Protein AF-A0AAX2AKJ8-F1 (afdb_monomer)

Organism: NCBI:txid1032238

Structure (mmCIF, N/CA/C/O backbone):
data_AF-A0AAX2AKJ8-F1
#
_entry.id   AF-A0AAX2AKJ8-F1
#
loop_
_atom_site.group_PDB
_atom_site.id
_atom_site.type_symbol
_atom_site.label_atom_id
_atom_site.label_alt_id
_atom_site.label_comp_id
_atom_site.label_asym_id
_atom_site.label_entity_id
_atom_site.label_seq_id
_atom_site.pdbx_PDB_ins_code
_atom_site.Cartn_x
_atom_site.Cartn_y
_atom_site.Cartn_z
_atom_site.occupancy
_atom_site.B_iso_or_equiv
_atom_site.auth_seq_id
_atom_site.auth_comp_id
_atom_site.auth_asym_id
_atom_site.auth_atom_id
_atom_site.pdbx_PDB_model_num
ATOM 1 N N . MET A 1 1 ? -5.106 13.494 10.728 1.00 52.53 1 MET A N 1
ATOM 2 C CA . MET A 1 1 ? -6.099 12.544 10.168 1.00 52.53 1 MET A CA 1
ATOM 3 C C . MET A 1 1 ? -7.392 12.469 10.986 1.00 52.53 1 MET A C 1
ATOM 5 O O . MET A 1 1 ? -8.439 12.281 10.387 1.00 52.53 1 MET A O 1
ATOM 9 N N . GLU A 1 2 ? -7.365 12.677 12.309 1.00 47.62 2 GLU A N 1
ATOM 10 C CA . GLU A 1 2 ? -8.566 12.666 13.173 1.00 47.62 2 GLU A CA 1
ATOM 11 C C . GLU A 1 2 ? -9.671 13.669 12.768 1.00 47.62 2 GLU A C 1
ATOM 13 O O . GLU A 1 2 ? -10.855 13.374 12.909 1.00 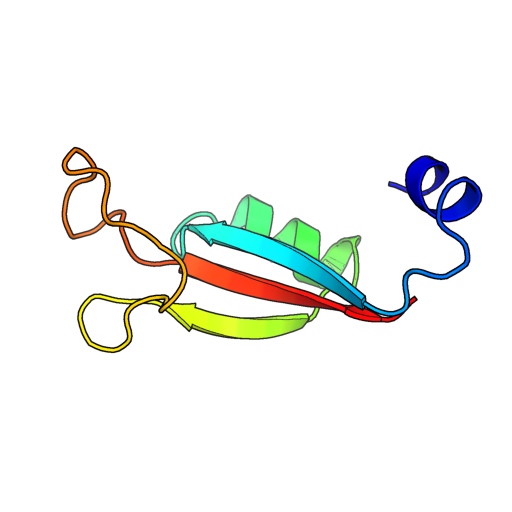47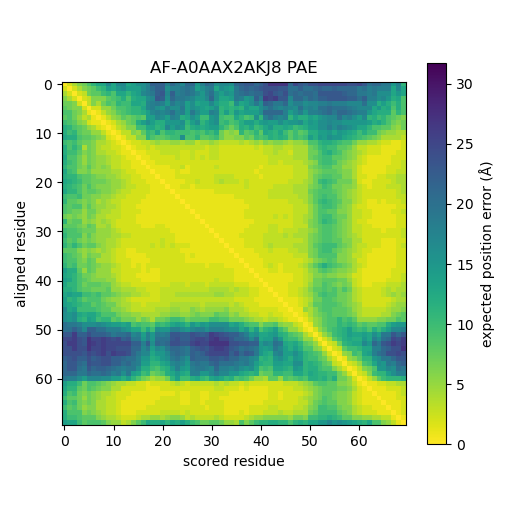.62 2 GLU A O 1
ATOM 18 N N . SER A 1 3 ? -9.305 14.853 12.256 1.00 51.69 3 SER A N 1
ATOM 19 C CA . SER A 1 3 ? -10.264 15.930 11.958 1.00 51.69 3 SER A CA 1
ATOM 20 C C . SER A 1 3 ? -11.187 15.632 10.774 1.00 51.69 3 SER A C 1
ATOM 22 O O . SER A 1 3 ? -12.330 16.075 10.779 1.00 51.69 3 SER A O 1
ATOM 24 N N . ASN A 1 4 ? -10.735 14.843 9.793 1.00 57.06 4 ASN A N 1
ATOM 25 C CA . ASN A 1 4 ? -11.511 14.574 8.578 1.00 57.06 4 ASN A CA 1
ATOM 26 C C . ASN A 1 4 ? -12.697 13.622 8.849 1.00 57.06 4 ASN A C 1
ATOM 28 O O . ASN A 1 4 ? -13.754 13.717 8.233 1.00 57.06 4 ASN A O 1
ATOM 32 N N . ARG A 1 5 ? -12.563 12.757 9.864 1.00 58.91 5 ARG A N 1
ATOM 33 C CA . ARG A 1 5 ? -13.605 11.817 10.304 1.00 58.91 5 ARG A CA 1
ATOM 34 C C . ARG A 1 5 ? -14.876 12.503 10.799 1.00 58.91 5 ARG A C 1
ATOM 36 O O . ARG A 1 5 ? -15.974 12.043 10.507 1.00 58.91 5 ARG A O 1
ATOM 43 N N . LYS A 1 6 ? -14.727 13.606 11.541 1.00 60.59 6 LYS A N 1
ATOM 44 C CA . LYS A 1 6 ? -15.855 14.323 12.161 1.00 60.59 6 LYS A CA 1
ATOM 45 C C . LYS A 1 6 ? -16.795 14.946 11.126 1.00 60.59 6 LYS A C 1
ATOM 47 O O . LYS A 1 6 ? -17.987 15.057 11.387 1.00 60.59 6 LYS A O 1
ATOM 52 N N . ASN A 1 7 ? -16.268 15.294 9.953 1.00 73.06 7 ASN A N 1
ATOM 53 C CA . ASN A 1 7 ? -17.029 15.941 8.886 1.00 73.06 7 ASN A CA 1
ATOM 54 C C . ASN A 1 7 ? -17.683 14.938 7.920 1.00 73.06 7 ASN A C 1
ATOM 56 O O . ASN A 1 7 ? -18.595 15.308 7.185 1.00 73.06 7 ASN A O 1
ATOM 60 N N . HIS A 1 8 ? -17.266 13.666 7.946 1.00 68.62 8 HIS A N 1
ATOM 61 C CA . HIS A 1 8 ? -17.779 12.617 7.061 1.00 68.62 8 HIS A CA 1
ATOM 62 C C . HIS A 1 8 ? -18.202 11.355 7.840 1.00 68.62 8 HIS A C 1
ATOM 64 O O . HIS A 1 8 ? -17.627 10.283 7.650 1.00 68.62 8 HIS A O 1
ATOM 70 N N . PRO A 1 9 ? -19.245 11.439 8.692 1.00 70.19 9 PRO A N 1
ATOM 71 C CA . PRO A 1 9 ? -19.676 10.331 9.554 1.00 70.19 9 PRO A CA 1
ATOM 72 C C . PRO A 1 9 ? -20.253 9.131 8.786 1.00 70.19 9 PRO A C 1
ATOM 74 O O . PRO A 1 9 ? -20.410 8.054 9.350 1.00 70.19 9 PRO A O 1
ATOM 77 N N . LYS A 1 10 ? -20.591 9.305 7.501 1.00 78.06 10 LYS A N 1
ATOM 78 C CA . LYS A 1 10 ? -21.102 8.231 6.635 1.00 78.06 10 LYS A CA 1
ATOM 79 C C . LYS A 1 10 ? -19.995 7.453 5.916 1.00 78.06 10 LYS A C 1
ATOM 81 O O . LYS A 1 10 ? -20.295 6.425 5.311 1.00 78.06 10 LYS A O 1
ATOM 86 N N . THR A 1 11 ? -18.747 7.927 5.947 1.00 78.44 11 THR A N 1
ATOM 87 C CA . THR A 1 11 ? -17.632 7.252 5.275 1.00 78.44 11 THR A CA 1
ATOM 88 C C . THR A 1 11 ? -17.253 6.006 6.058 1.00 78.44 11 THR A C 1
ATOM 90 O O . THR A 1 11 ? -16.766 6.101 7.181 1.00 78.44 11 THR A O 1
ATOM 93 N N . LYS A 1 12 ? -17.491 4.838 5.458 1.00 83.81 12 LYS A N 1
ATOM 94 C CA . LYS A 1 12 ? -17.188 3.531 6.060 1.00 83.81 12 LYS A CA 1
ATOM 95 C C . LYS A 1 12 ? -15.762 3.067 5.759 1.00 83.81 12 LYS A C 1
ATOM 97 O O . LYS A 1 12 ? -15.139 2.435 6.604 1.00 83.81 12 LYS A O 1
ATOM 102 N N . VAL 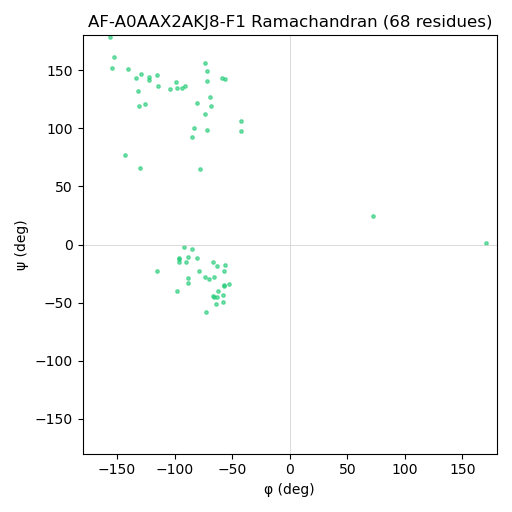A 1 13 ? -15.245 3.421 4.581 1.00 88.31 13 VAL A N 1
ATOM 103 C CA . VAL A 1 13 ? -13.930 3.002 4.082 1.00 88.31 13 VAL A CA 1
ATOM 104 C C . VAL A 1 13 ? -13.173 4.221 3.571 1.00 88.31 13 VAL A C 1
ATOM 106 O O . VAL A 1 13 ? -13.730 5.025 2.826 1.00 88.31 13 VAL A O 1
ATOM 109 N N . TRP A 1 14 ? -11.918 4.360 3.988 1.00 91.06 14 TRP A N 1
ATOM 110 C CA . TRP A 1 14 ? -10.970 5.312 3.414 1.00 91.06 14 TRP A CA 1
ATOM 111 C C . TRP A 1 14 ? -9.988 4.578 2.530 1.00 91.06 14 TRP A C 1
ATOM 113 O O . TRP A 1 14 ? -9.416 3.582 2.967 1.00 91.06 14 TRP A O 1
ATOM 123 N N . GLU A 1 15 ? -9.752 5.124 1.346 1.00 92.00 15 GLU A N 1
ATOM 124 C CA . GLU A 1 15 ? -8.800 4.591 0.382 1.00 92.00 15 GLU A CA 1
ATOM 125 C C . GLU A 1 15 ? -7.653 5.578 0.163 1.00 92.00 15 GLU A C 1
ATOM 127 O O . GLU A 1 15 ? -7.838 6.795 0.230 1.00 92.00 15 GLU A O 1
ATOM 132 N N . THR A 1 16 ? -6.455 5.055 -0.076 1.00 91.81 16 THR A N 1
ATOM 133 C CA . THR A 1 16 ? -5.299 5.837 -0.530 1.00 91.81 16 THR A CA 1
ATOM 134 C C . THR A 1 16 ? -4.355 4.946 -1.328 1.00 91.81 16 THR A C 1
ATOM 136 O O . THR A 1 16 ? -4.412 3.721 -1.207 1.00 91.81 16 THR A O 1
ATOM 139 N N . THR A 1 17 ? -3.473 5.544 -2.121 1.00 91.94 17 THR A N 1
ATOM 140 C CA . THR A 1 17 ? -2.448 4.840 -2.894 1.00 91.94 17 THR A CA 1
ATOM 141 C C . THR A 1 17 ? -1.073 5.457 -2.650 1.00 91.94 17 THR A C 1
ATOM 143 O O . THR A 1 17 ? -0.954 6.662 -2.432 1.00 91.94 17 THR A O 1
ATOM 146 N N . THR A 1 18 ? -0.016 4.646 -2.670 1.00 92.12 18 THR A 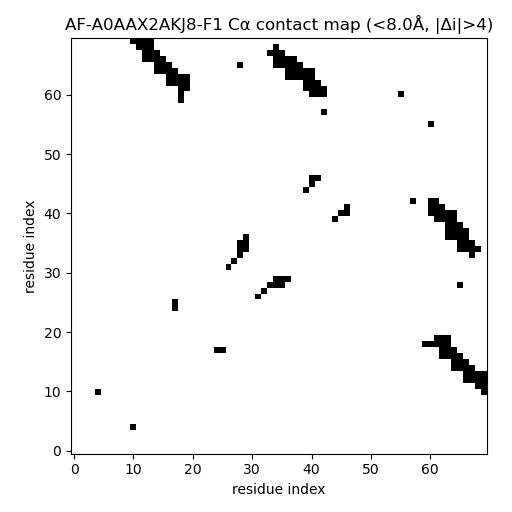N 1
ATOM 147 C CA . THR A 1 18 ? 1.377 5.131 -2.610 1.00 92.12 18 THR A CA 1
ATOM 148 C C . THR A 1 18 ? 2.255 4.310 -3.550 1.00 92.12 18 THR A C 1
ATOM 150 O O . THR A 1 18 ? 1.963 3.122 -3.715 1.00 92.12 18 THR A O 1
ATOM 153 N N . PRO A 1 19 ? 3.340 4.882 -4.103 1.00 92.88 19 PRO A N 1
ATOM 154 C CA . PRO A 1 19 ? 4.313 4.104 -4.861 1.00 92.88 19 PRO A CA 1
ATOM 155 C C . PRO A 1 19 ? 4.879 2.944 -4.048 1.00 92.88 19 PRO A C 1
ATOM 157 O O . PRO A 1 19 ? 5.123 3.071 -2.842 1.00 92.88 19 PRO A O 1
ATOM 160 N N . TYR A 1 20 ? 5.099 1.814 -4.712 1.00 91.81 20 TYR A N 1
ATOM 161 C CA . TYR A 1 20 ? 5.589 0.574 -4.113 1.00 91.81 20 TYR A CA 1
ATOM 162 C C . TYR A 1 20 ? 6.936 0.753 -3.385 1.00 91.81 20 TYR A C 1
ATOM 164 O O . TYR A 1 20 ? 7.167 0.166 -2.323 1.00 91.81 20 TYR A O 1
ATOM 172 N N . PHE A 1 21 ? 7.822 1.604 -3.908 1.00 91.44 21 PHE A N 1
ATOM 173 C CA . PHE A 1 21 ? 9.154 1.824 -3.341 1.00 91.44 21 PHE A CA 1
ATOM 174 C C . PHE A 1 21 ? 9.175 2.779 -2.131 1.00 91.44 21 PHE A C 1
ATOM 176 O O . PHE A 1 21 ? 10.172 2.825 -1.401 1.00 91.44 21 PH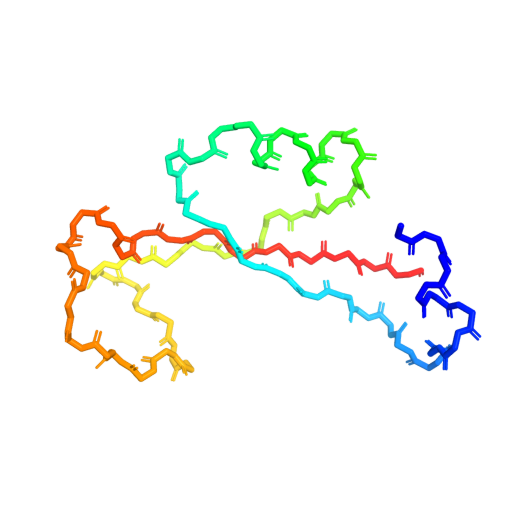E A O 1
ATOM 183 N N . GLU A 1 22 ? 8.083 3.501 -1.850 1.00 92.88 22 GLU A N 1
ATOM 184 C CA . GLU A 1 22 ? 7.981 4.499 -0.773 1.00 92.88 22 GLU A CA 1
ATOM 185 C C . GLU A 1 22 ? 7.801 3.854 0.616 1.00 92.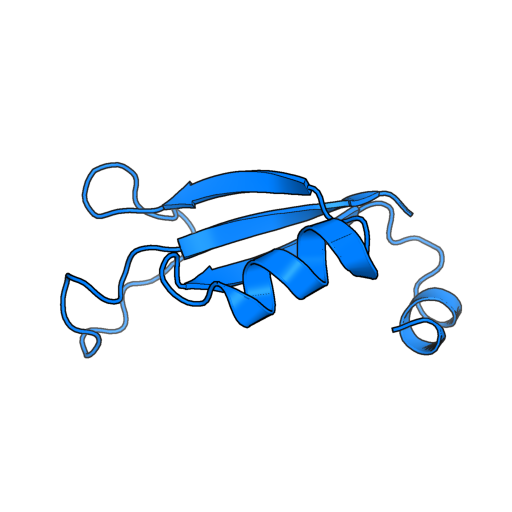88 22 GLU A C 1
ATOM 187 O O . GLU A 1 22 ? 6.790 4.015 1.310 1.00 92.88 22 GLU A O 1
ATOM 192 N N . LYS A 1 23 ? 8.823 3.119 1.076 1.00 95.25 23 LYS A N 1
ATOM 193 C CA . LYS A 1 23 ? 8.814 2.347 2.337 1.00 95.25 23 LYS A CA 1
ATOM 194 C C . LYS A 1 23 ? 8.405 3.169 3.560 1.00 95.25 23 LYS A C 1
ATOM 196 O O . LYS A 1 23 ? 7.771 2.636 4.472 1.00 95.25 23 LYS A O 1
ATOM 201 N N . ARG A 1 24 ? 8.754 4.462 3.603 1.00 96.69 24 ARG A N 1
ATOM 202 C CA . ARG A 1 24 ? 8.377 5.360 4.708 1.00 96.69 24 ARG A CA 1
ATOM 203 C C . ARG A 1 24 ? 6.864 5.572 4.751 1.00 96.69 24 ARG A C 1
ATOM 205 O O . ARG A 1 24 ? 6.277 5.472 5.829 1.00 96.69 24 ARG A O 1
ATOM 212 N N . ASN A 1 25 ? 6.244 5.809 3.597 1.00 94.81 25 ASN A N 1
ATOM 213 C CA . ASN A 1 25 ? 4.799 5.985 3.489 1.00 94.81 25 ASN A CA 1
ATOM 214 C C . ASN A 1 25 ? 4.082 4.678 3.815 1.00 94.81 25 ASN A C 1
ATOM 216 O O . ASN A 1 25 ? 3.157 4.677 4.623 1.00 94.81 25 ASN A O 1
ATOM 220 N N . ILE A 1 26 ? 4.569 3.555 3.280 1.00 96.88 26 ILE A N 1
ATOM 221 C CA . ILE A 1 26 ? 4.021 2.223 3.566 1.00 96.88 26 ILE A CA 1
ATOM 222 C C . ILE A 1 26 ? 4.062 1.937 5.074 1.00 96.88 26 ILE A C 1
ATOM 224 O O . ILE A 1 26 ? 3.039 1.593 5.668 1.00 96.88 26 ILE A O 1
ATOM 228 N N . HIS A 1 27 ? 5.212 2.145 5.729 1.00 97.12 27 HIS A N 1
ATOM 229 C CA . HIS A 1 27 ? 5.340 1.966 7.177 1.00 97.12 27 HIS A CA 1
ATOM 230 C C . HIS A 1 27 ? 4.364 2.857 7.950 1.00 97.12 27 HIS A C 1
ATOM 232 O O . HIS A 1 27 ? 3.751 2.406 8.919 1.00 97.12 27 HIS A O 1
ATOM 238 N N . PHE A 1 28 ? 4.225 4.118 7.544 1.00 97.25 28 PHE A N 1
ATOM 239 C CA . PHE A 1 28 ? 3.322 5.060 8.187 1.00 97.25 28 PHE A CA 1
ATOM 240 C C . PHE A 1 28 ? 1.857 4.619 8.055 1.00 97.25 28 PHE A C 1
ATOM 242 O O . PHE A 1 28 ? 1.172 4.482 9.070 1.00 97.25 28 PHE A O 1
ATOM 249 N N . TYR A 1 29 ? 1.389 4.314 6.842 1.00 96.69 29 TYR A N 1
ATOM 250 C CA . TYR A 1 29 ? 0.002 3.911 6.610 1.00 96.69 29 TYR A CA 1
ATOM 251 C C . TYR A 1 29 ? -0.348 2.604 7.323 1.00 96.69 29 TYR A C 1
ATOM 253 O O . TYR A 1 29 ? -1.365 2.550 8.017 1.00 96.69 29 TYR A O 1
ATOM 261 N N . VAL A 1 30 ? 0.517 1.592 7.235 1.00 96.75 30 VAL A N 1
ATOM 262 C CA . VAL A 1 30 ? 0.268 0.281 7.849 1.00 96.75 30 VAL A CA 1
ATOM 263 C C . VAL A 1 30 ? 0.412 0.344 9.368 1.00 96.75 30 VAL A C 1
ATOM 265 O O . VAL A 1 30 ? -0.541 0.080 10.099 1.00 96.75 30 VAL A O 1
ATOM 268 N N . ASN A 1 31 ? 1.580 0.747 9.872 1.00 96.69 31 ASN A N 1
ATOM 269 C CA . ASN A 1 31 ? 1.908 0.563 11.289 1.00 96.69 31 ASN A CA 1
ATOM 270 C C . ASN A 1 31 ? 1.461 1.722 12.179 1.00 96.69 31 ASN A C 1
ATOM 272 O O . ASN A 1 31 ? 1.239 1.522 13.371 1.00 96.69 31 ASN A O 1
ATOM 276 N N . LYS A 1 32 ? 1.383 2.947 11.644 1.00 96.62 32 LYS A N 1
ATOM 277 C CA . LYS A 1 32 ? 0.987 4.127 12.433 1.00 96.62 32 LYS A CA 1
ATOM 278 C C . LYS A 1 32 ? -0.481 4.467 12.240 1.00 96.62 32 LYS A C 1
ATOM 280 O O . LYS A 1 32 ? -1.154 4.818 13.205 1.00 96.62 32 LYS A O 1
ATOM 285 N N . CYS A 1 33 ? -0.988 4.357 11.015 1.00 93.81 33 CYS A N 1
ATOM 286 C CA . CYS A 1 33 ? -2.368 4.714 10.707 1.00 93.81 33 CYS A CA 1
ATOM 287 C C . CYS A 1 33 ? -3.332 3.523 10.710 1.00 93.81 33 CYS A C 1
ATOM 289 O O . CYS A 1 33 ? -4.535 3.769 10.773 1.00 93.81 33 CYS A O 1
ATOM 291 N N . GLY A 1 34 ? -2.862 2.273 10.685 1.00 94.44 34 GLY A N 1
ATOM 292 C CA . GLY A 1 34 ? -3.723 1.084 10.716 1.00 94.44 34 GLY A CA 1
ATOM 293 C C . G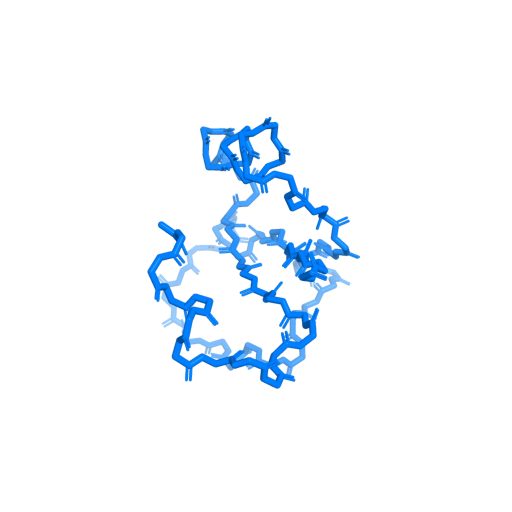LY A 1 34 ? -4.487 0.831 9.413 1.00 94.44 34 GLY A C 1
ATOM 294 O O . GLY A 1 34 ? -5.558 0.227 9.441 1.00 94.44 34 GLY A O 1
ATOM 295 N N . PHE A 1 35 ? -3.979 1.333 8.289 1.00 96.81 35 PHE A N 1
ATOM 296 C CA . PHE A 1 35 ? -4.453 0.929 6.970 1.00 96.81 35 PHE A CA 1
ATOM 297 C C . PHE A 1 35 ? -3.963 -0.486 6.637 1.00 96.81 35 PHE A C 1
ATOM 299 O O . PHE A 1 35 ? -2.938 -0.944 7.142 1.00 96.81 35 PHE A O 1
ATOM 306 N N . LYS A 1 36 ? -4.676 -1.163 5.741 1.00 97.06 36 LYS A N 1
ATOM 307 C CA . LYS A 1 36 ? -4.291 -2.458 5.176 1.00 97.06 36 LYS A CA 1
ATOM 308 C C . LYS A 1 36 ? -4.016 -2.294 3.694 1.00 97.06 36 LYS A C 1
ATOM 310 O O . LYS A 1 36 ? -4.794 -1.630 3.021 1.00 97.06 36 LYS A O 1
ATOM 315 N N . ILE A 1 37 ? -2.946 -2.906 3.200 1.00 97.00 37 ILE A N 1
ATOM 316 C CA . ILE A 1 37 ? -2.732 -3.046 1.756 1.00 97.00 37 ILE A CA 1
ATOM 317 C C . ILE A 1 37 ? -3.787 -4.024 1.237 1.00 97.00 37 ILE A C 1
ATOM 319 O O . ILE A 1 37 ? -3.923 -5.115 1.793 1.00 97.00 37 ILE A O 1
ATOM 323 N N . VAL A 1 38 ? -4.539 -3.620 0.217 1.00 96.88 38 VAL A N 1
ATOM 324 C CA . VAL A 1 38 ? -5.608 -4.434 -0.385 1.00 96.88 38 VAL A CA 1
ATOM 325 C C . VAL A 1 38 ? -5.318 -4.815 -1.830 1.00 96.88 38 VAL A C 1
ATOM 327 O O . VAL A 1 38 ? -5.844 -5.817 -2.301 1.00 96.88 38 VAL A O 1
ATOM 330 N N . GLU A 1 39 ? -4.464 -4.059 -2.519 1.00 95.81 39 GLU A N 1
ATOM 331 C CA . GLU A 1 39 ? -4.155 -4.297 -3.926 1.00 95.81 39 GLU A CA 1
ATOM 332 C C . GLU A 1 39 ? -2.772 -3.749 -4.288 1.00 95.81 39 GLU A C 1
ATOM 334 O O . GLU A 1 39 ? -2.285 -2.801 -3.662 1.00 95.81 39 GLU A O 1
ATOM 339 N N . TYR A 1 40 ? -2.142 -4.364 -5.286 1.00 94.69 40 TYR A N 1
ATOM 340 C CA . TYR A 1 40 ? -0.861 -3.961 -5.857 1.00 94.69 40 TYR A CA 1
ATOM 341 C C . TYR A 1 40 ? -1.028 -3.783 -7.359 1.00 94.69 40 TYR A C 1
ATOM 343 O O . TYR A 1 40 ? -1.391 -4.736 -8.046 1.00 94.69 40 TYR A O 1
ATOM 351 N N . PHE A 1 41 ? -0.751 -2.580 -7.846 1.00 92.06 41 PHE A N 1
ATOM 352 C CA . PHE A 1 41 ? -0.798 -2.238 -9.256 1.00 92.06 41 PHE A CA 1
ATOM 353 C C . PHE A 1 41 ? 0.598 -2.272 -9.866 1.00 92.06 41 PHE A C 1
ATOM 355 O O . PHE A 1 41 ? 1.568 -1.851 -9.240 1.00 92.06 41 PHE A O 1
ATOM 362 N N . SER A 1 42 ? 0.680 -2.790 -11.087 1.00 90.00 42 SER A N 1
ATOM 363 C CA . SER A 1 42 ? 1.900 -2.885 -11.891 1.00 90.00 42 SER A CA 1
ATOM 364 C C . SER A 1 42 ? 1.535 -2.956 -13.372 1.00 90.00 42 SER A C 1
ATOM 366 O O . SER A 1 42 ? 0.362 -3.081 -13.728 1.00 90.00 42 SER A O 1
ATOM 368 N N . LYS A 1 43 ? 2.532 -3.012 -14.256 1.00 86.31 43 LYS A N 1
ATOM 369 C CA . LYS A 1 43 ? 2.299 -3.242 -15.692 1.00 86.31 43 LYS A CA 1
ATOM 370 C C . LYS A 1 43 ? 1.533 -4.531 -16.025 1.00 86.31 43 LYS A C 1
ATOM 372 O O . LYS A 1 43 ? 0.929 -4.623 -17.089 1.00 86.31 43 LYS A O 1
ATOM 377 N N . TYR A 1 44 ? 1.551 -5.527 -15.134 1.00 87.25 44 TYR A N 1
ATOM 378 C CA . TYR A 1 44 ? 0.819 -6.789 -15.308 1.00 87.25 44 TYR A CA 1
ATOM 379 C C . TYR A 1 44 ? -0.543 -6.802 -14.602 1.00 87.25 44 TYR A C 1
ATOM 381 O O . TYR A 1 44 ? -1.342 -7.706 -14.838 1.00 87.25 44 TYR A O 1
ATOM 389 N N . HIS A 1 45 ? -0.807 -5.811 -13.749 1.00 89.12 45 HIS A N 1
ATOM 390 C CA . HIS A 1 45 ? -2.074 -5.609 -13.048 1.00 89.12 45 HIS A CA 1
ATOM 391 C C . HIS A 1 45 ? -2.349 -4.102 -12.949 1.00 89.12 45 HIS A C 1
ATOM 393 O O . HIS A 1 45 ? -2.058 -3.495 -11.917 1.00 89.12 45 HIS A O 1
ATOM 399 N N . PRO A 1 46 ? -2.795 -3.458 -14.040 1.00 86.75 46 PRO A N 1
ATOM 400 C CA . PRO A 1 46 ? -2.976 -2.011 -14.063 1.00 86.75 46 PRO A CA 1
ATOM 401 C C . PRO A 1 46 ? -4.189 -1.589 -13.228 1.00 86.75 46 PRO A C 1
ATOM 403 O O . PRO A 1 46 ? -5.185 -2.311 -13.155 1.00 86.75 46 PRO A O 1
ATOM 406 N N . ASP A 1 47 ? -4.136 -0.391 -12.642 1.00 85.50 47 ASP A N 1
ATOM 407 C CA . ASP A 1 47 ? -5.305 0.198 -11.982 1.00 85.50 47 ASP A CA 1
ATOM 408 C C . ASP A 1 47 ? -6.370 0.556 -13.039 1.00 85.50 47 ASP A C 1
ATOM 410 O O . ASP A 1 47 ? -6.111 1.393 -13.910 1.00 85.50 47 ASP A O 1
ATOM 414 N N . PRO A 1 48 ? -7.585 -0.025 -12.976 1.00 84.06 48 PRO A N 1
ATOM 415 C CA . PRO A 1 48 ? -8.646 0.243 -13.947 1.00 84.06 48 PRO A CA 1
ATOM 416 C C . PRO A 1 48 ? -9.132 1.701 -13.943 1.00 84.06 48 PRO A C 1
ATOM 418 O O . PRO A 1 48 ? -9.764 2.138 -14.907 1.00 84.06 48 PRO A O 1
ATOM 421 N N . ASN A 1 49 ? -8.865 2.458 -12.875 1.00 77.62 49 ASN A N 1
ATOM 422 C CA . ASN A 1 49 ? -9.249 3.863 -12.746 1.00 77.62 49 ASN A CA 1
ATOM 423 C C . ASN A 1 49 ? -8.124 4.828 -13.137 1.00 77.62 49 ASN A C 1
ATOM 425 O O . ASN A 1 49 ? -8.376 6.026 -13.312 1.00 77.62 49 ASN A O 1
ATOM 429 N N . PHE A 1 50 ? -6.896 4.334 -13.291 1.00 70.88 50 PHE A N 1
ATOM 430 C CA . PHE A 1 50 ? -5.752 5.163 -13.627 1.00 70.88 50 PHE A CA 1
ATOM 431 C C . PHE A 1 50 ? -5.715 5.387 -15.138 1.00 70.88 50 PHE A C 1
ATOM 433 O O . PHE A 1 50 ? -5.297 4.541 -15.927 1.00 70.88 50 PHE A O 1
ATOM 440 N N . LYS A 1 51 ? -6.186 6.562 -15.570 1.00 59.88 51 LYS A N 1
ATOM 441 C CA . LYS A 1 51 ? -5.977 7.018 -16.946 1.00 59.88 51 LYS A CA 1
ATOM 442 C C . LYS A 1 51 ? -4.507 7.391 -17.062 1.00 59.88 51 LYS A C 1
ATOM 444 O O . LYS A 1 51 ? -4.145 8.472 -16.613 1.00 59.88 51 LYS A O 1
ATOM 449 N N . SER A 1 52 ? -3.691 6.489 -17.606 1.00 55.41 52 SER A N 1
ATOM 450 C CA . SER A 1 52 ? -2.255 6.672 -17.839 1.00 55.41 52 SER A CA 1
ATOM 451 C C . SER A 1 52 ? -1.973 8.074 -18.389 1.00 55.41 52 SER A C 1
ATOM 453 O O . SER A 1 52 ? -2.158 8.334 -19.583 1.00 55.41 52 SER A O 1
ATOM 455 N N . ASN A 1 53 ? -1.575 9.006 -17.526 1.00 49.81 53 ASN A N 1
ATOM 456 C CA . ASN A 1 53 ? -1.089 10.293 -17.985 1.00 49.81 53 ASN A CA 1
ATOM 457 C C . ASN A 1 53 ? 0.389 10.061 -18.272 1.00 49.81 53 ASN A C 1
ATOM 459 O O . ASN A 1 53 ? 1.206 10.056 -17.357 1.00 49.81 53 ASN A O 1
ATOM 463 N N . GLN A 1 54 ? 0.666 9.727 -19.53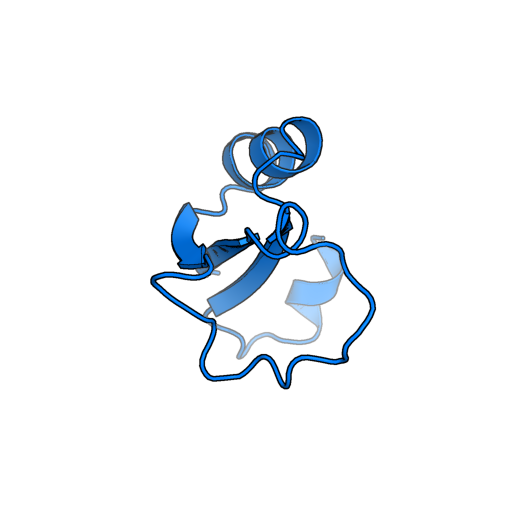3 1.00 49.81 54 GLN A N 1
ATOM 464 C CA . GLN A 1 54 ? 1.991 9.468 -20.090 1.00 49.81 54 GLN A CA 1
ATOM 465 C C . GLN A 1 54 ? 2.972 10.520 -19.565 1.00 49.81 54 GLN A C 1
ATOM 467 O O . GLN A 1 54 ? 2.811 11.669 -19.960 1.00 49.81 54 GLN A O 1
ATOM 472 N N . ASN A 1 55 ? 3.869 10.154 -18.635 1.00 49.66 55 ASN A N 1
ATOM 473 C CA . ASN A 1 55 ? 5.090 10.882 -18.218 1.00 49.66 55 ASN A CA 1
ATOM 474 C C . ASN A 1 55 ? 5.768 10.297 -16.952 1.00 49.66 55 ASN A C 1
ATOM 476 O O . ASN A 1 55 ? 6.766 10.864 -16.515 1.00 49.66 55 ASN A O 1
ATOM 480 N N . PHE A 1 56 ? 5.262 9.218 -16.346 1.00 49.19 56 PHE A N 1
ATOM 481 C CA . PHE A 1 56 ? 6.001 8.474 -15.318 1.00 49.19 56 PHE A CA 1
ATOM 482 C C . PHE A 1 56 ? 6.750 7.322 -15.997 1.00 49.19 56 PHE A C 1
ATOM 484 O O . PHE A 1 56 ? 6.203 6.684 -16.898 1.00 49.19 56 PHE A O 1
ATOM 491 N N . ASP A 1 57 ? 8.022 7.127 -15.651 1.00 53.66 57 ASP A N 1
ATOM 492 C CA . ASP A 1 57 ? 8.808 5.993 -16.138 1.00 53.66 57 ASP A CA 1
ATOM 493 C C . ASP A 1 57 ? 8.110 4.684 -15.714 1.00 53.66 57 ASP A C 1
ATOM 495 O O . ASP A 1 57 ? 7.551 4.617 -14.625 1.00 53.66 57 ASP A O 1
ATOM 499 N N . GLU A 1 58 ? 8.128 3.632 -16.542 1.00 53.66 58 GLU A N 1
ATOM 500 C CA . GLU A 1 58 ? 7.387 2.372 -16.287 1.00 53.66 58 GLU A CA 1
ATOM 501 C C . GLU A 1 58 ? 7.728 1.692 -14.937 1.00 53.66 58 GLU A C 1
ATOM 503 O O . GLU A 1 58 ? 6.981 0.832 -14.469 1.00 53.66 58 GLU A O 1
ATOM 508 N N . GLU A 1 59 ? 8.858 2.047 -14.313 1.00 51.56 59 GLU A N 1
ATOM 509 C CA . GLU A 1 59 ? 9.257 1.596 -12.968 1.00 51.56 59 GLU A CA 1
ATOM 510 C C . GLU A 1 59 ? 8.542 2.359 -11.831 1.00 51.56 59 GLU A C 1
ATOM 512 O O . GLU A 1 59 ? 8.398 1.823 -10.731 1.00 51.56 59 GLU A O 1
ATOM 517 N N . ASP A 1 60 ? 8.042 3.569 -12.097 1.00 61.62 60 ASP A N 1
ATOM 518 C CA . ASP A 1 60 ? 7.335 4.439 -11.146 1.00 61.62 60 ASP A CA 1
ATOM 519 C C . ASP A 1 60 ? 5.807 4.237 -11.149 1.00 61.62 60 ASP A C 1
ATOM 521 O O . ASP A 1 60 ? 5.097 4.839 -10.340 1.00 61.62 60 ASP A O 1
ATOM 525 N N . ASP A 1 61 ? 5.292 3.356 -12.011 1.00 72.25 61 ASP A N 1
ATOM 526 C CA . ASP A 1 61 ? 3.857 3.055 -12.125 1.00 72.25 61 ASP A CA 1
ATOM 527 C C . ASP A 1 61 ? 3.373 1.988 -11.122 1.00 72.25 61 ASP A C 1
ATOM 529 O O . ASP A 1 61 ? 2.177 1.682 -11.040 1.00 72.25 61 ASP A O 1
ATOM 533 N N . GLU A 1 62 ? 4.282 1.401 -10.338 1.00 88.94 62 GLU A N 1
ATOM 534 C CA . GLU A 1 62 ? 3.923 0.402 -9.335 1.00 88.94 62 GLU A CA 1
ATOM 535 C C . GLU A 1 62 ? 3.385 1.044 -8.052 1.00 88.94 62 GLU A C 1
ATOM 537 O O . GLU A 1 62 ? 4.075 1.797 -7.359 1.00 88.94 62 GLU A O 1
ATOM 542 N N . MET A 1 63 ? 2.155 0.697 -7.673 1.00 92.56 63 MET A N 1
ATOM 543 C CA . MET A 1 63 ? 1.431 1.355 -6.582 1.00 92.56 63 MET A CA 1
ATOM 544 C C . MET A 1 63 ? 0.792 0.332 -5.641 1.00 92.56 63 MET A C 1
ATOM 546 O O . MET A 1 63 ? 0.252 -0.679 -6.075 1.00 92.56 63 MET A O 1
ATOM 550 N N . PHE A 1 64 ? 0.767 0.614 -4.338 1.00 95.31 64 PHE A N 1
ATOM 551 C CA . PHE A 1 64 ? -0.096 -0.101 -3.394 1.00 95.31 64 PHE A CA 1
ATOM 552 C C . PHE A 1 64 ? -1.369 0.691 -3.123 1.00 95.31 64 PHE A C 1
ATOM 554 O O . PHE A 1 64 ? -1.294 1.883 -2.820 1.00 95.31 64 PHE A O 1
ATOM 561 N N . LYS A 1 65 ? -2.520 0.012 -3.142 1.00 94.88 65 LYS A N 1
ATOM 562 C CA . LYS A 1 65 ? -3.790 0.518 -2.614 1.00 94.88 65 LYS A CA 1
ATOM 563 C C . LYS A 1 65 ? -3.944 0.115 -1.156 1.00 94.88 65 LYS A C 1
ATOM 565 O O . LYS A 1 65 ? -3.714 -1.038 -0.783 1.00 94.88 65 LYS A O 1
ATOM 570 N N . PHE A 1 66 ? -4.389 1.060 -0.342 1.00 96.06 66 PHE A N 1
ATOM 571 C CA . PHE A 1 66 ? -4.635 0.876 1.076 1.00 96.06 66 PHE A CA 1
ATOM 572 C C . PHE A 1 66 ? -6.078 1.194 1.425 1.00 96.06 66 PHE A C 1
ATOM 574 O O . PHE A 1 66 ? -6.612 2.204 0.974 1.00 96.06 66 PHE A O 1
ATOM 581 N N . GLU A 1 67 ? -6.651 0.407 2.328 1.00 95.81 67 GLU A N 1
ATOM 582 C CA . GLU A 1 67 ? -7.959 0.666 2.915 1.00 95.81 67 GLU A CA 1
ATOM 583 C C . GLU A 1 67 ? -7.891 0.773 4.434 1.00 95.81 67 GLU A C 1
ATOM 585 O O . GLU A 1 67 ? -7.161 0.040 5.110 1.00 95.81 67 GLU A O 1
ATOM 590 N N . LYS A 1 68 ? -8.705 1.667 4.992 1.00 93.69 68 LYS A N 1
ATOM 591 C CA . LYS A 1 68 ? -8.975 1.730 6.425 1.00 93.69 68 LYS A CA 1
ATOM 592 C C . LYS A 1 68 ? -10.473 1.804 6.678 1.00 93.69 68 LYS A C 1
ATOM 594 O O . LYS A 1 68 ? -11.132 2.766 6.285 1.00 93.69 68 LYS A O 1
ATOM 599 N N . GLN A 1 69 ? -10.976 0.795 7.383 1.00 89.31 69 GLN A N 1
ATOM 600 C CA . GLN A 1 69 ? -12.323 0.796 7.945 1.00 89.31 69 GLN A CA 1
ATOM 601 C C . GLN A 1 69 ? -12.375 1.767 9.132 1.00 89.31 69 GLN A C 1
ATOM 603 O O . GLN A 1 69 ? -11.403 1.887 9.887 1.00 89.31 69 GLN A O 1
ATOM 608 N N . MET A 1 70 ? -13.485 2.489 9.245 1.00 80.88 70 MET A N 1
ATOM 609 C CA . MET A 1 70 ? -13.727 3.501 10.278 1.00 80.88 70 MET A CA 1
ATOM 610 C C . MET A 1 70 ? -14.307 2.933 11.562 1.00 80.88 70 MET A C 1
ATOM 612 O O . MET A 1 70 ? -15.130 1.998 11.468 1.00 80.88 70 MET A O 1
#

Mean predicted aligned error: 7.52 Å

pLDDT: mean 81.59, std 16.71, range [47.62, 97.25]

Foldseek 3Di:
DVVVCVVCVPDFKDKDKDFPPPVVVVCCCVVVVPKDFDDWAAPVRHDPPDPPPPDDDRNRRIMTMIMDGD

Secondary structure (DSSP, 8-state):
-HHHHHH-TT--EEEEEEETT-HHHHHIIIIIT--EEEEEEBTTB--TT----S-S-TTTT-EEEEEEE-

Sequence (70 aa):
MESNRKNHPKTKVWETTTPYFEKRNIHFYVNKCGFKIVEYFSKYHPDPNFKSNQNFDEEDDEMFKFEKQM

Solvent-accessible surface area (backbone atoms only — not comparable to full-atom values): 4384 Å² total; per-residue (Å²): 120,76,72,62,52,77,80,41,80,82,60,58,68,47,77,51,74,46,54,65,83,43,57,70,59,52,48,41,41,41,76,73,66,62,30,41,80,77,46,71,29,31,97,92,41,65,57,92,82,61,76,81,71,90,81,68,58,86,84,68,60,28,29,34,34,32,40,30,78,110

Nearest PDB structures (foldseek):
  4hnw-assembly1_B  TM=8.575E-01  e=3.769E-02  Saccharomyces cerevisiae S288C
  4hnx-assembly1_B  TM=8.413E-01  e=4.910E-02  Saccharomyces cerevisiae S288C
  9f1c-assembly1_DC  TM=8.268E-01  e=4.910E-02  Homo sapiens
  6c9m-assembly2_D  TM=7.944E-01  e=7.801E-02  Homo sapiens
  5nnr-assembly2_E  TM=8.051E-01  e=2.247E-01  Thermochaetoides thermophila

Radius of gyration: 13.7 Å; Cα contacts (8 Å, |Δi|>4): 84; chains: 1; bo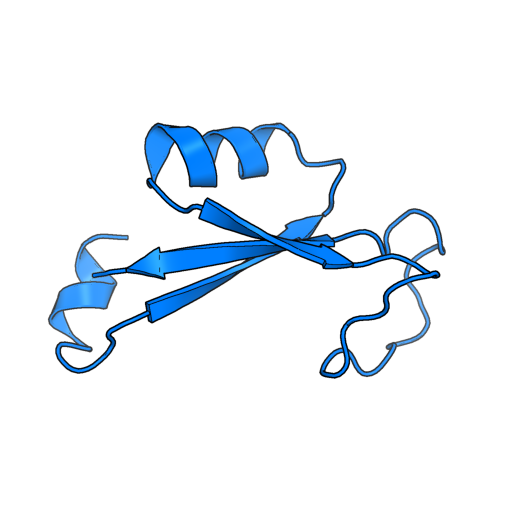unding box: 30×23×33 Å